Protein AF-A0A2U1UCY1-F1 (afdb_monomer)

Radius of gyration: 18.97 Å; Cα contacts (8 Å, |Δi|>4): 29; chains: 1; bounding box: 38×37×45 Å

Secondary structure (DSSP, 8-state):
--SHHHHHHHHHHHHTTSEEEETTTEEEEPP--HHHHHHHHHHHHHHHHHHHHHHHTT--HHHHHHHHHHHHHHHHHHHHT---

Nearest PDB structures (foldseek):
  7u5q-assembly2_B  TM=7.023E-01  e=1.690E-02  Brucella melitensis ATCC 23457
  4p9f-assembly1_B  TM=8.896E-01  e=8.854E-02  Escherichia coli UMEA 3718-1
  3bwg-assembly2_C-2  TM=7.914E-01  e=3.771E-01  Bacillus subtilis subsp. subtilis str. 168
  3tqn-assembly2_B  TM=4.731E-01  e=3.202E+00  Coxiella burnetii
  2rp4-assembly1_A  TM=3.619E-01  e=2.603E+00  Drosophila melanogaster

Organism: NCBI:txid2173106

Sequence (84 aa):
MSHMPVRAALQRLESEGLISVLPNKGARVVDVNETFVADLMDIRMMVESYLARRAAQRITDTVLAELVELQSAHETAVGSGDFQ

pLDDT: mean 91.27, std 9.67, range [45.84, 98.44]

Mean predicted aligned error: 6.32 Å

InterPro domains:
  IPR000524 Transcription regulator HTH, GntR [PF00392] (2-29)
  IPR008920 Transcription regulator FadR/GntR, C-terminal [G3DSA:1.20.120.530] (34-84)
  IPR008920 Transcription regulator FadR/GntR, C-terminal [SSF48008] (37-83)
  IPR011711 GntR, C-terminal [PF07729] (39-83)
  IPR036388 Winged helix-like DNA-binding domain superfamily [G3DSA:1.10.10.10] (1-30)
  IPR036390 Winged helix DNA-binding domain superfamily [SSF46785] (2-52)

Foldseek 3Di:
DDPVVVVVVQVVCVVVVQWDQDVVPGIGGDDDDPVNVVVVVVVCCVPVVVVVVVCVVVPDPVNVVVVVVVVVVVVVCVVVVNPD

Structure (mmCIF, N/CA/C/O backbone):
data_AF-A0A2U1UCY1-F1
#
_entry.id   AF-A0A2U1UCY1-F1
#
loop_
_atom_site.group_PDB
_atom_site.id
_atom_site.type_symbol
_atom_site.label_atom_id
_atom_site.label_alt_id
_atom_site.label_comp_id
_atom_site.label_asym_id
_atom_site.label_entity_id
_atom_site.label_seq_id
_atom_site.pdbx_PDB_ins_code
_atom_site.Cartn_x
_atom_site.Cartn_y
_atom_site.Cartn_z
_atom_site.occupancy
_atom_site.B_iso_or_equiv
_atom_site.auth_seq_id
_atom_site.auth_comp_id
_atom_site.auth_asym_id
_atom_site.auth_atom_id
_atom_site.pdbx_PDB_model_num
ATOM 1 N N . MET A 1 1 ? 22.392 -27.086 -7.237 1.00 45.84 1 MET A N 1
ATOM 2 C CA . MET A 1 1 ? 21.091 -26.503 -6.845 1.00 45.84 1 MET A CA 1
ATOM 3 C C . MET A 1 1 ? 20.390 -26.057 -8.111 1.00 45.84 1 MET A C 1
ATOM 5 O O . MET A 1 1 ? 21.020 -25.429 -8.948 1.00 45.84 1 MET A O 1
ATOM 9 N N . SER A 1 2 ? 19.158 -26.514 -8.308 1.00 57.34 2 SER A N 1
ATOM 10 C CA . SER A 1 2 ? 18.407 -26.370 -9.560 1.00 57.34 2 SER A CA 1
ATOM 11 C C . SER A 1 2 ? 18.182 -24.894 -9.921 1.00 57.34 2 SER A C 1
ATOM 13 O O . SER A 1 2 ? 17.882 -24.106 -9.035 1.00 57.34 2 SER A O 1
ATOM 15 N N . HIS A 1 3 ? 18.304 -24.529 -11.205 1.00 60.97 3 HIS A N 1
ATOM 16 C CA . HIS A 1 3 ? 17.964 -23.202 -11.755 1.00 60.97 3 HIS A CA 1
ATOM 17 C C . HIS A 1 3 ? 16.441 -22.968 -11.881 1.00 60.97 3 HIS A C 1
ATOM 19 O O . HIS A 1 3 ? 16.001 -21.861 -12.191 1.00 60.97 3 HIS A O 1
ATOM 25 N N . MET A 1 4 ? 15.621 -23.998 -11.632 1.00 74.56 4 MET A N 1
ATOM 26 C CA . MET A 1 4 ? 14.158 -23.927 -11.723 1.00 74.56 4 MET A CA 1
ATOM 27 C C . MET A 1 4 ? 13.463 -22.933 -10.772 1.00 74.56 4 MET A C 1
ATOM 29 O O . MET A 1 4 ? 12.553 -22.259 -11.249 1.00 74.56 4 MET A O 1
ATOM 33 N N . PRO A 1 5 ? 13.829 -22.782 -9.480 1.00 84.19 5 PRO A N 1
ATOM 34 C CA . PRO A 1 5 ? 13.104 -21.891 -8.576 1.00 84.19 5 PRO A CA 1
ATOM 35 C C . PRO A 1 5 ? 13.281 -20.420 -8.963 1.00 84.19 5 PRO A C 1
ATOM 37 O O . PRO A 1 5 ? 12.314 -19.668 -8.962 1.00 84.19 5 PRO A O 1
ATOM 40 N N . VAL A 1 6 ? 14.486 -20.025 -9.389 1.00 87.81 6 VAL A N 1
ATOM 41 C CA . VAL A 1 6 ? 14.747 -18.663 -9.880 1.00 87.81 6 VAL A CA 1
ATOM 42 C C . VAL A 1 6 ? 13.969 -18.402 -11.167 1.00 87.81 6 VAL A C 1
ATOM 44 O O . VAL A 1 6 ? 13.347 -17.355 -11.312 1.00 87.81 6 VAL A O 1
ATOM 47 N N . ARG A 1 7 ? 13.938 -19.370 -12.091 1.00 85.69 7 ARG A N 1
ATOM 48 C CA . ARG A 1 7 ? 13.181 -19.239 -13.341 1.00 85.69 7 ARG A CA 1
ATOM 49 C C . ARG A 1 7 ? 11.678 -19.095 -13.099 1.00 85.69 7 ARG A C 1
ATOM 51 O O . ARG A 1 7 ? 11.057 -18.247 -13.728 1.00 85.69 7 ARG A O 1
ATOM 58 N N . ALA A 1 8 ? 11.116 -19.883 -12.183 1.00 88.69 8 ALA A N 1
ATOM 59 C CA . ALA A 1 8 ? 9.707 -19.7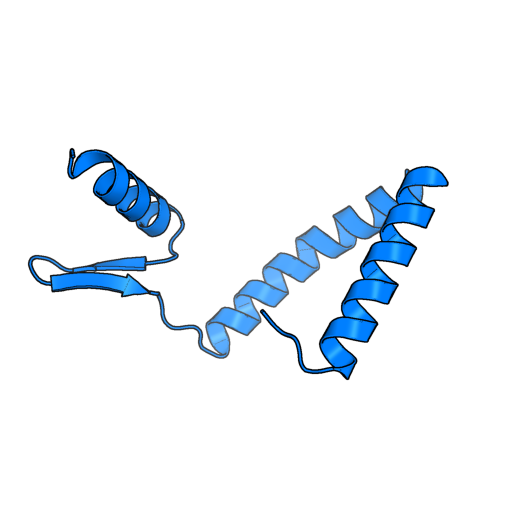97 -11.810 1.00 88.69 8 ALA A CA 1
ATOM 60 C C . ALA A 1 8 ? 9.369 -18.451 -11.145 1.00 88.69 8 ALA A C 1
ATOM 62 O O . ALA A 1 8 ? 8.341 -17.856 -11.457 1.00 88.69 8 ALA A O 1
ATOM 63 N N . ALA A 1 9 ? 10.254 -17.936 -10.283 1.00 91.31 9 ALA A N 1
ATOM 64 C CA . ALA A 1 9 ? 10.094 -16.611 -9.689 1.00 91.31 9 ALA A CA 1
ATOM 65 C C . ALA A 1 9 ? 10.109 -15.503 -10.755 1.00 91.31 9 ALA A C 1
ATOM 67 O O . ALA A 1 9 ? 9.233 -14.646 -10.750 1.00 91.31 9 ALA A O 1
ATOM 68 N N . LEU A 1 10 ? 11.041 -15.556 -11.714 1.00 90.94 10 LEU A N 1
ATOM 69 C CA . LEU A 1 10 ? 11.094 -14.593 -12.819 1.00 90.94 10 LEU A CA 1
ATOM 70 C C . LEU A 1 10 ? 9.848 -14.671 -13.712 1.00 90.94 10 LEU A C 1
ATOM 72 O O . LEU A 1 10 ? 9.276 -13.643 -14.043 1.00 90.94 10 LEU A O 1
ATOM 76 N N . GLN A 1 11 ? 9.370 -15.870 -14.047 1.00 90.25 11 GLN A N 1
ATOM 77 C CA . GLN A 1 11 ? 8.128 -16.026 -14.815 1.00 90.25 11 GLN A CA 1
ATOM 78 C C . GLN A 1 11 ? 6.915 -15.447 -14.081 1.00 90.25 11 GLN A C 1
ATOM 80 O O . GLN A 1 11 ? 6.059 -14.822 -14.702 1.00 90.25 11 GLN A O 1
ATOM 85 N N . ARG A 1 12 ? 6.849 -15.619 -12.756 1.00 92.94 12 ARG A N 1
ATOM 86 C CA . ARG A 1 12 ? 5.791 -15.024 -11.939 1.00 92.94 12 ARG A CA 1
ATOM 87 C C . ARG A 1 12 ? 5.871 -13.497 -11.944 1.00 92.94 12 ARG A C 1
ATOM 89 O O . ARG A 1 12 ? 4.869 -12.853 -12.230 1.00 92.94 12 ARG A O 1
ATOM 96 N N . LEU A 1 13 ? 7.054 -12.932 -11.706 1.00 93.75 13 LEU A N 1
ATOM 97 C CA . LEU A 1 13 ? 7.267 -11.481 -11.741 1.00 93.75 13 LEU A CA 1
ATOM 98 C C . LEU A 1 13 ? 6.947 -10.886 -13.123 1.00 93.75 13 LEU A C 1
ATOM 100 O O . LEU A 1 13 ? 6.390 -9.797 -13.204 1.00 93.75 13 LEU A O 1
ATOM 104 N N . GLU A 1 14 ? 7.261 -11.599 -14.207 1.00 92.62 14 GLU A N 1
ATOM 105 C CA . GLU A 1 14 ? 6.891 -11.197 -15.569 1.00 92.62 14 GLU A CA 1
ATOM 106 C C . GLU A 1 14 ? 5.369 -11.228 -15.767 1.00 92.62 14 GLU A C 1
ATOM 108 O O . GLU A 1 14 ? 4.802 -10.275 -16.295 1.00 92.62 14 GLU A O 1
ATOM 113 N N . SER A 1 15 ? 4.685 -12.273 -15.284 1.00 93.62 15 SER A N 1
ATOM 114 C CA . SER A 1 15 ? 3.219 -12.369 -15.360 1.00 93.62 15 SER A CA 1
ATOM 115 C C . SER A 1 15 ? 2.486 -11.314 -14.524 1.00 93.62 15 SER A C 1
ATOM 117 O O . SER A 1 15 ? 1.375 -10.923 -14.867 1.00 93.62 15 SER A O 1
ATOM 119 N N . GLU A 1 16 ? 3.119 -10.838 -13.448 1.00 92.50 16 GLU A N 1
ATOM 120 C CA . GLU A 1 16 ? 2.636 -9.739 -12.606 1.00 92.50 16 GLU A CA 1
ATOM 121 C C . GLU A 1 16 ? 3.001 -8.357 -13.194 1.00 92.50 16 GLU A C 1
ATOM 123 O O . GLU A 1 16 ? 2.617 -7.332 -12.637 1.00 92.50 16 GLU A O 1
ATOM 128 N N . GLY A 1 17 ? 3.726 -8.308 -14.321 1.00 89.62 17 GLY A N 1
ATOM 129 C CA . GLY A 1 17 ? 4.134 -7.065 -14.982 1.00 89.62 17 GLY A CA 1
ATOM 130 C C . GLY A 1 17 ? 5.248 -6.303 -14.258 1.00 89.62 17 GLY A C 1
ATOM 131 O O . GLY A 1 17 ? 5.470 -5.132 -14.543 1.00 89.62 17 GLY A O 1
ATOM 132 N N . LEU A 1 18 ? 5.953 -6.947 -13.323 1.00 91.69 18 LEU A N 1
ATOM 133 C CA . LEU A 1 18 ? 7.005 -6.332 -12.503 1.00 91.69 18 LEU A CA 1
ATOM 134 C C . LEU A 1 18 ? 8.370 -6.328 -13.205 1.00 91.69 18 LEU A C 1
ATOM 136 O O . LEU A 1 18 ? 9.244 -5.515 -12.894 1.00 91.69 18 LEU A O 1
ATOM 140 N N . ILE A 1 19 ? 8.564 -7.236 -14.161 1.00 93.94 19 ILE A N 1
ATOM 141 C CA . ILE A 1 19 ? 9.765 -7.313 -14.992 1.00 93.94 19 ILE A CA 1
ATOM 142 C C . ILE A 1 19 ? 9.402 -7.586 -16.456 1.00 93.94 19 ILE A C 1
ATOM 144 O O . ILE A 1 19 ? 8.328 -8.090 -16.763 1.00 93.94 19 ILE A O 1
ATOM 148 N N . SER A 1 20 ? 10.346 -7.321 -17.352 1.00 91.12 20 SER A N 1
ATOM 149 C CA . SER A 1 20 ? 10.333 -7.754 -18.749 1.00 91.12 20 SER A CA 1
ATOM 150 C C . SER A 1 20 ? 11.478 -8.737 -18.992 1.00 91.12 20 SER A C 1
ATOM 152 O O . SER A 1 20 ? 12.625 -8.454 -18.626 1.00 91.12 20 SER A O 1
ATOM 154 N N . VAL A 1 21 ? 11.198 -9.900 -19.590 1.00 86.88 21 VAL A N 1
ATOM 155 C CA . VAL A 1 21 ? 12.244 -10.853 -19.983 1.00 86.88 21 VAL A CA 1
ATOM 156 C C . VAL A 1 21 ? 12.657 -10.584 -21.427 1.00 86.88 21 VAL A C 1
ATOM 158 O O . VAL A 1 21 ? 11.870 -10.672 -22.365 1.00 86.88 21 VAL A O 1
ATOM 161 N N . LEU A 1 22 ? 13.930 -10.250 -21.618 1.00 83.25 22 LEU A N 1
ATOM 162 C CA . LEU A 1 22 ? 14.510 -9.949 -22.919 1.00 83.25 22 LEU A CA 1
ATOM 163 C C . LEU A 1 22 ? 15.225 -11.195 -23.472 1.00 83.25 22 LEU A C 1
ATOM 165 O O . LEU A 1 22 ? 16.072 -11.773 -22.775 1.00 83.25 22 LEU A O 1
ATOM 169 N N . PRO A 1 23 ? 14.969 -11.597 -24.734 1.00 81.50 23 PRO A N 1
ATOM 170 C CA . PRO A 1 23 ? 15.655 -12.730 -25.348 1.00 81.50 23 PRO A CA 1
ATOM 171 C C . PRO A 1 23 ? 17.180 -12.590 -25.246 1.00 81.50 23 PRO A C 1
ATOM 173 O O . PRO A 1 23 ? 17.747 -11.577 -25.654 1.00 81.50 23 PRO A O 1
ATOM 176 N N . ASN A 1 24 ? 17.844 -13.607 -24.687 1.00 81.12 24 ASN A N 1
ATOM 177 C CA . ASN A 1 24 ? 19.300 -13.674 -24.477 1.00 81.12 24 ASN A CA 1
ATOM 178 C C . ASN A 1 24 ? 19.911 -12.561 -23.599 1.00 81.12 24 ASN A C 1
ATOM 180 O O . ASN A 1 24 ? 21.133 -12.444 -23.540 1.00 81.12 24 ASN A O 1
ATOM 184 N N . LYS A 1 25 ? 19.093 -11.748 -22.917 1.00 77.25 25 LYS A N 1
ATOM 185 C CA . LYS A 1 25 ? 19.551 -10.614 -22.091 1.00 77.25 25 LYS A CA 1
ATOM 186 C C . LYS A 1 25 ? 19.076 -10.666 -20.634 1.00 77.25 25 LYS A C 1
ATOM 188 O O . LYS A 1 25 ? 19.451 -9.803 -19.850 1.00 77.25 25 LYS A O 1
ATOM 193 N N . GLY A 1 26 ? 18.304 -11.686 -20.256 1.00 84.75 26 GLY A N 1
ATOM 194 C CA . GLY A 1 26 ? 17.814 -11.857 -18.886 1.00 84.75 26 GLY A CA 1
ATOM 195 C C . GLY A 1 26 ? 16.543 -11.051 -18.614 1.00 84.75 26 GLY A C 1
ATOM 196 O O . GLY A 1 26 ? 15.734 -10.859 -19.516 1.00 84.75 26 GLY A O 1
ATOM 197 N N . ALA A 1 27 ? 16.352 -10.612 -17.371 1.00 91.00 27 ALA A N 1
ATOM 198 C CA . ALA A 1 27 ? 15.169 -9.881 -16.915 1.00 91.00 27 ALA A CA 1
ATOM 199 C C . ALA A 1 27 ? 15.513 -8.437 -16.522 1.00 91.00 27 ALA A C 1
ATOM 201 O O . ALA A 1 27 ? 16.574 -8.194 -15.948 1.00 91.00 27 ALA A O 1
ATOM 202 N N . ARG A 1 28 ? 14.602 -7.495 -16.782 1.00 92.00 28 ARG A N 1
ATOM 203 C CA . ARG A 1 28 ? 14.714 -6.084 -16.379 1.00 92.00 28 ARG A CA 1
ATOM 204 C C . ARG A 1 28 ? 13.463 -5.649 -15.620 1.00 92.00 28 ARG A C 1
ATOM 206 O O . ARG A 1 28 ? 12.365 -5.906 -16.098 1.00 92.00 28 ARG A O 1
ATOM 213 N N . VAL A 1 29 ? 13.627 -4.968 -14.486 1.00 93.06 29 VAL A N 1
ATOM 214 C CA . VAL A 1 29 ? 12.517 -4.334 -13.748 1.00 93.06 29 VAL A CA 1
ATOM 215 C C . VAL A 1 29 ? 11.853 -3.272 -14.620 1.00 93.06 29 VAL A C 1
ATOM 217 O O . VAL A 1 29 ? 12.541 -2.570 -15.364 1.00 93.06 29 VAL A O 1
ATOM 220 N N . VAL A 1 30 ? 10.525 -3.196 -14.572 1.00 90.88 30 VAL A N 1
ATOM 221 C CA . VAL A 1 30 ? 9.780 -2.167 -15.308 1.00 90.88 30 VAL A CA 1
ATOM 222 C C . VAL A 1 30 ? 10.113 -0.767 -14.791 1.00 90.88 30 VAL A C 1
ATOM 224 O O . VAL A 1 30 ? 10.356 -0.569 -13.602 1.00 90.88 30 VAL A O 1
ATOM 227 N N . ASP A 1 31 ? 10.150 0.208 -15.698 1.00 89.81 31 ASP A N 1
ATOM 228 C CA . ASP A 1 31 ? 10.433 1.595 -15.338 1.00 89.81 31 ASP A CA 1
ATOM 229 C C . ASP A 1 31 ? 9.208 2.217 -14.642 1.00 89.81 31 ASP A C 1
ATOM 231 O O . ASP A 1 31 ? 8.096 2.175 -15.168 1.00 89.81 31 ASP A O 1
ATOM 235 N N . VAL A 1 32 ? 9.418 2.822 -13.470 1.00 90.75 32 VAL A N 1
ATOM 236 C CA . VAL A 1 32 ? 8.390 3.578 -12.737 1.00 90.75 32 VAL A CA 1
ATOM 237 C C . VAL A 1 32 ? 8.496 5.042 -13.153 1.00 90.75 32 VAL A C 1
ATOM 239 O O . VAL A 1 32 ? 9.450 5.727 -12.788 1.00 90.75 32 VAL A O 1
ATOM 242 N N . ASN A 1 33 ? 7.533 5.514 -13.944 1.00 93.19 33 ASN A N 1
ATOM 243 C CA . ASN A 1 33 ? 7.451 6.904 -14.394 1.00 93.19 33 ASN A CA 1
ATOM 244 C C . ASN A 1 33 ? 6.203 7.607 -13.832 1.00 93.19 33 ASN A C 1
ATOM 246 O O . ASN A 1 33 ? 5.352 6.977 -13.207 1.00 93.19 33 ASN A O 1
ATOM 250 N N . GLU A 1 34 ? 6.096 8.918 -14.048 1.00 96.06 34 GLU A N 1
ATOM 251 C CA . GLU A 1 34 ? 4.988 9.729 -13.523 1.00 96.06 34 GLU A CA 1
ATOM 252 C C . GLU A 1 34 ? 3.615 9.228 -13.988 1.00 96.06 34 GLU A C 1
ATOM 254 O O . GLU A 1 34 ? 2.697 9.138 -13.177 1.00 96.06 34 GLU A O 1
ATOM 259 N N . THR A 1 35 ? 3.483 8.842 -15.261 1.00 94.69 35 THR A N 1
ATOM 260 C CA . THR A 1 35 ? 2.239 8.280 -15.808 1.00 94.69 35 THR A CA 1
ATOM 261 C C . THR A 1 35 ? 1.863 6.978 -15.110 1.00 94.69 35 THR A C 1
ATOM 263 O O . THR A 1 35 ? 0.733 6.829 -14.668 1.00 94.69 35 THR A O 1
ATOM 266 N N . PHE A 1 36 ? 2.821 6.068 -14.927 1.00 91.62 36 PHE A N 1
ATOM 267 C CA . PHE A 1 36 ? 2.605 4.812 -14.214 1.00 91.62 36 PHE A CA 1
ATOM 268 C C . PHE A 1 36 ? 2.145 5.052 -12.772 1.00 91.62 36 PHE A C 1
ATOM 270 O O . PHE A 1 36 ? 1.222 4.392 -12.299 1.00 91.62 36 PHE A O 1
ATOM 277 N N . VAL A 1 37 ? 2.770 6.002 -12.069 1.00 95.25 37 VAL A N 1
ATOM 278 C CA . VAL A 1 37 ? 2.370 6.353 -10.701 1.00 95.25 37 VAL A CA 1
ATOM 279 C C . VAL A 1 37 ? 0.959 6.940 -10.686 1.00 95.25 37 VAL A C 1
ATOM 281 O O . VAL A 1 37 ? 0.170 6.554 -9.829 1.00 95.25 37 VAL A O 1
ATOM 284 N N . ALA A 1 38 ? 0.621 7.826 -11.625 1.00 96.50 38 ALA A N 1
ATOM 285 C CA . ALA A 1 38 ? -0.715 8.409 -11.727 1.00 96.50 38 ALA A CA 1
ATOM 286 C C . ALA A 1 38 ? -1.789 7.337 -11.977 1.00 96.50 38 ALA A C 1
ATOM 288 O O . ALA A 1 38 ? -2.734 7.233 -11.196 1.00 96.50 38 ALA A O 1
ATOM 289 N N . ASP A 1 39 ? -1.588 6.477 -12.978 1.00 94.06 39 ASP A N 1
ATOM 290 C CA . ASP A 1 39 ? -2.510 5.386 -13.312 1.00 94.06 39 ASP A CA 1
ATOM 291 C C . ASP A 1 39 ? -2.695 4.423 -12.126 1.00 94.06 39 ASP A C 1
ATOM 293 O O . ASP A 1 39 ? -3.808 3.988 -11.810 1.00 94.06 39 ASP A O 1
ATOM 297 N N . LEU A 1 40 ? -1.602 4.107 -11.421 1.00 94.00 40 LEU A N 1
ATOM 298 C CA . LEU A 1 40 ? -1.647 3.274 -10.224 1.00 94.00 40 LEU A CA 1
ATOM 299 C C . LEU A 1 40 ? -2.451 3.944 -9.105 1.00 94.00 40 LEU A C 1
ATOM 301 O O . LEU A 1 40 ? -3.255 3.277 -8.452 1.00 94.00 40 LEU A O 1
ATOM 305 N N . MET A 1 41 ? -2.252 5.242 -8.870 1.00 96.62 41 MET A N 1
ATOM 306 C CA . MET A 1 41 ? -2.993 5.980 -7.847 1.00 96.62 41 MET A CA 1
ATOM 307 C C . MET A 1 41 ? -4.486 6.051 -8.168 1.00 96.62 41 MET A C 1
ATOM 309 O O . MET A 1 41 ? -5.291 5.878 -7.254 1.00 96.62 41 MET A O 1
ATOM 313 N N . ASP A 1 42 ? -4.872 6.208 -9.435 1.00 96.56 42 ASP A N 1
ATOM 314 C CA . ASP A 1 42 ? -6.278 6.194 -9.851 1.00 96.56 42 ASP A CA 1
ATOM 315 C C . ASP A 1 42 ? -6.957 4.863 -9.501 1.00 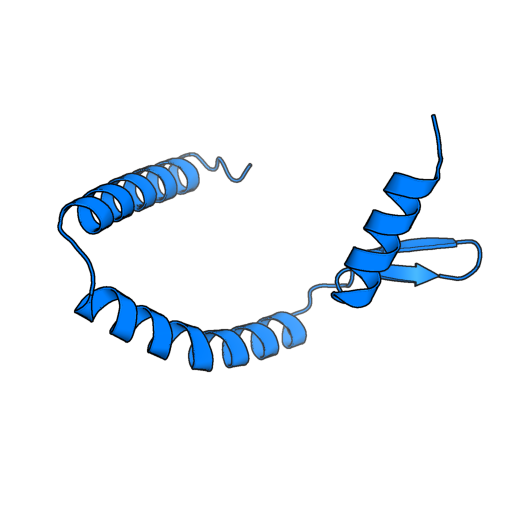96.56 42 ASP A C 1
ATOM 317 O O . ASP A 1 42 ? -8.015 4.837 -8.859 1.00 96.56 42 ASP A O 1
ATOM 321 N N . ILE A 1 43 ? -6.308 3.741 -9.827 1.00 95.81 43 ILE A N 1
ATOM 322 C CA . ILE A 1 43 ? -6.810 2.404 -9.480 1.00 95.81 43 ILE A CA 1
ATOM 323 C C . ILE A 1 43 ? -6.885 2.231 -7.957 1.00 95.81 43 ILE A C 1
ATOM 325 O O . ILE A 1 43 ? -7.900 1.759 -7.429 1.00 95.81 43 ILE A O 1
ATOM 329 N N . ARG A 1 44 ? -5.832 2.629 -7.229 1.00 96.69 44 ARG A N 1
ATOM 330 C CA . ARG A 1 44 ? -5.784 2.523 -5.764 1.00 96.69 44 ARG A CA 1
ATOM 331 C C . ARG A 1 44 ? -6.888 3.341 -5.110 1.00 96.69 44 ARG A C 1
ATOM 333 O O . ARG A 1 44 ? -7.598 2.804 -4.268 1.00 96.69 44 ARG A O 1
ATOM 340 N N . MET A 1 45 ? -7.108 4.587 -5.523 1.00 96.38 45 MET A N 1
ATOM 341 C CA . MET A 1 45 ? -8.163 5.437 -4.964 1.00 96.38 45 MET A CA 1
ATOM 342 C C . MET A 1 45 ? -9.552 4.806 -5.113 1.00 96.38 45 MET A C 1
ATOM 344 O O . MET A 1 45 ? -10.347 4.857 -4.167 1.00 96.38 45 MET A O 1
ATOM 348 N N . MET A 1 46 ? -9.839 4.166 -6.252 1.00 95.25 46 MET A N 1
ATOM 349 C CA . MET A 1 46 ? -11.122 3.494 -6.484 1.00 95.25 46 MET A CA 1
ATOM 350 C C . MET A 1 46 ? -11.349 2.308 -5.537 1.00 95.25 46 MET A C 1
ATOM 352 O O . MET A 1 46 ? -12.459 2.115 -5.034 1.00 95.25 46 MET A O 1
ATOM 356 N N . VAL A 1 47 ? -10.309 1.510 -5.286 1.00 97.25 47 VAL A N 1
ATOM 357 C CA . VAL A 1 47 ? -10.414 0.273 -4.500 1.00 97.25 47 VAL A CA 1
ATOM 358 C C . VAL A 1 47 ? -10.227 0.536 -3.005 1.00 97.25 47 VAL A C 1
ATOM 360 O O . VAL A 1 47 ? -11.051 0.124 -2.185 1.00 97.25 47 VAL A O 1
ATOM 363 N N . GLU A 1 48 ? -9.171 1.249 -2.631 1.00 97.44 48 GLU A N 1
ATOM 364 C CA . GLU A 1 48 ? -8.766 1.446 -1.240 1.00 97.44 48 GLU A CA 1
ATOM 365 C C . GLU A 1 48 ? -9.774 2.279 -0.462 1.00 97.44 48 GLU A C 1
ATOM 367 O O . GLU A 1 48 ? -10.096 1.916 0.664 1.00 97.44 48 GLU A O 1
ATOM 372 N N . SER A 1 49 ? -10.375 3.312 -1.058 1.00 95.12 49 SER A N 1
ATOM 373 C CA . SER A 1 49 ? -11.408 4.112 -0.381 1.00 95.12 49 SER A CA 1
ATOM 374 C C . SER A 1 49 ? -12.608 3.259 0.048 1.00 95.12 49 SER A C 1
ATOM 376 O O . SER A 1 49 ? -13.149 3.404 1.150 1.00 95.12 49 SER A O 1
ATOM 378 N N . TYR A 1 50 ? -13.026 2.329 -0.817 1.00 96.50 50 TYR A N 1
ATOM 379 C CA . TYR A 1 50 ? -14.107 1.395 -0.518 1.00 96.50 50 TYR A CA 1
ATOM 380 C C . TYR A 1 50 ? -13.711 0.414 0.590 1.00 96.50 50 TYR A C 1
ATOM 382 O O . TYR A 1 50 ? -14.488 0.200 1.530 1.00 96.50 50 TYR A O 1
ATOM 390 N N . LEU A 1 51 ? -12.512 -0.167 0.489 1.00 97.38 51 LEU A N 1
ATOM 391 C CA . LEU A 1 51 ? -11.998 -1.127 1.464 1.00 97.38 51 LEU A CA 1
ATOM 392 C C . LEU A 1 51 ? -11.774 -0.481 2.833 1.00 97.38 51 LEU A C 1
ATOM 394 O O . LEU A 1 51 ? -12.224 -1.040 3.830 1.00 97.38 51 LEU A O 1
ATOM 398 N N . ALA A 1 52 ? -11.181 0.711 2.885 1.00 96.25 52 ALA A N 1
ATOM 399 C CA . ALA A 1 52 ? -10.920 1.464 4.107 1.00 96.25 52 ALA A CA 1
ATOM 400 C C . ALA A 1 52 ? -12.219 1.766 4.862 1.00 96.25 52 ALA A C 1
ATOM 402 O O . ALA A 1 52 ? -12.342 1.436 6.042 1.00 96.25 52 ALA A O 1
ATOM 403 N N . ARG A 1 53 ? -13.248 2.280 4.171 1.00 97.19 53 ARG A N 1
ATOM 404 C CA . ARG A 1 53 ? -14.575 2.497 4.775 1.00 97.19 53 ARG A CA 1
ATOM 405 C C . ARG A 1 53 ? -15.152 1.205 5.349 1.00 97.19 53 ARG A C 1
ATOM 407 O O . ARG A 1 53 ? -15.714 1.190 6.442 1.00 97.19 53 ARG A O 1
ATOM 414 N N . ARG A 1 54 ? -15.036 0.107 4.603 1.00 97.69 54 ARG A N 1
ATOM 415 C CA . ARG A 1 54 ? -15.548 -1.200 5.022 1.00 97.69 54 ARG A CA 1
ATOM 416 C C . ARG A 1 54 ? -14.785 -1.814 6.191 1.00 97.69 54 ARG A C 1
ATOM 418 O O . ARG A 1 54 ? -15.412 -2.536 6.970 1.00 97.69 54 ARG A O 1
ATOM 425 N N . ALA A 1 55 ? -13.478 -1.582 6.259 1.00 96.94 55 ALA A N 1
ATOM 426 C CA . ALA A 1 55 ? -12.614 -2.004 7.348 1.00 96.94 55 ALA A CA 1
ATOM 427 C C . ALA A 1 55 ? -12.955 -1.217 8.614 1.00 96.94 55 ALA A C 1
ATOM 429 O O . ALA A 1 55 ? -13.240 -1.832 9.633 1.00 96.94 55 ALA A O 1
ATOM 430 N N . ALA A 1 56 ? -13.081 0.110 8.519 1.00 96.88 56 ALA A N 1
ATOM 431 C CA . ALA A 1 56 ? -13.473 0.968 9.638 1.00 96.88 56 ALA A CA 1
ATOM 432 C C . ALA A 1 56 ? -14.821 0.562 10.263 1.00 96.88 56 ALA A C 1
ATOM 434 O O . ALA A 1 56 ? -14.974 0.576 11.476 1.00 96.88 56 ALA A O 1
ATOM 435 N N . GLN A 1 57 ? -15.793 0.126 9.455 1.00 97.88 57 GLN A N 1
ATOM 436 C CA . GLN A 1 57 ? -17.090 -0.365 9.950 1.00 97.88 57 GLN A CA 1
ATOM 437 C C . GLN A 1 57 ? -17.028 -1.714 10.687 1.00 97.88 57 GLN A C 1
ATOM 439 O O . GLN A 1 57 ? -17.994 -2.084 11.348 1.00 97.88 57 GLN A O 1
ATOM 444 N N . ARG A 1 58 ? -15.958 -2.493 10.501 1.00 97.69 58 ARG A N 1
ATOM 445 C CA . ARG A 1 58 ? -15.807 -3.861 11.032 1.00 97.69 58 ARG A CA 1
ATOM 446 C C . ARG A 1 58 ? -14.648 -3.998 12.009 1.00 97.69 58 ARG A C 1
ATOM 448 O O . ARG A 1 58 ? -14.403 -5.102 12.487 1.00 97.69 58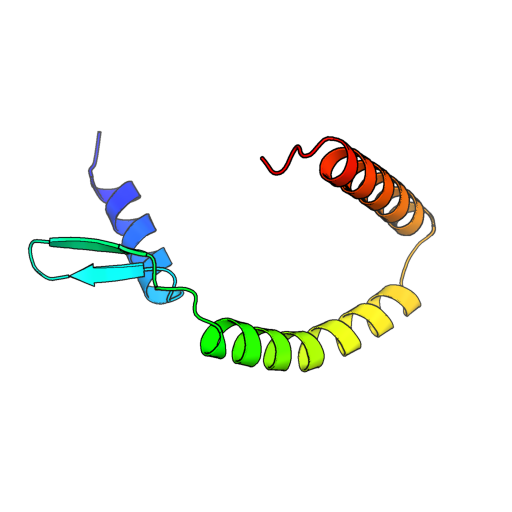 ARG A O 1
ATOM 455 N N . ILE A 1 59 ? -13.907 -2.920 12.236 1.00 98.19 59 ILE A N 1
ATOM 456 C CA . ILE A 1 59 ? -12.699 -2.960 13.040 1.00 98.19 59 ILE A CA 1
ATOM 457 C C . ILE A 1 59 ? -13.058 -3.319 14.481 1.00 98.19 59 ILE A C 1
ATOM 459 O O . ILE A 1 59 ? -14.065 -2.872 15.025 1.00 98.19 59 ILE A O 1
ATOM 463 N N . THR A 1 60 ? -12.235 -4.168 15.075 1.00 98.44 60 THR A N 1
ATOM 464 C CA . THR A 1 60 ? -12.306 -4.524 16.493 1.00 98.44 60 THR A CA 1
ATOM 465 C C . THR A 1 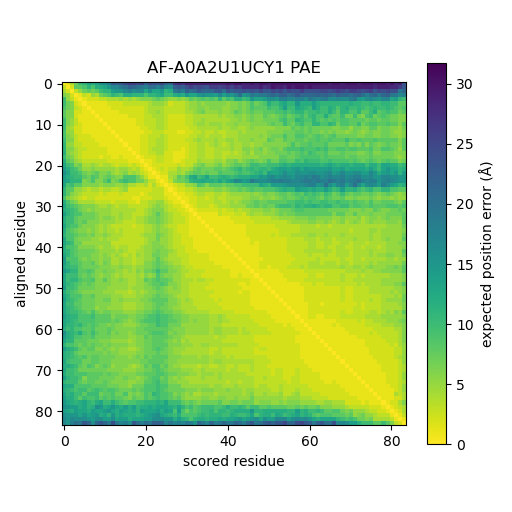60 ? -11.262 -3.726 17.261 1.00 98.44 60 THR A C 1
ATOM 467 O O . THR A 1 60 ? -10.228 -3.399 16.678 1.00 98.44 60 THR A O 1
ATOM 470 N N . ASP A 1 61 ? -11.442 -3.545 18.566 1.00 98.19 61 ASP A N 1
ATOM 471 C CA . ASP A 1 61 ? -10.472 -2.843 19.418 1.00 98.19 61 ASP A CA 1
ATOM 472 C C . ASP A 1 61 ? -9.054 -3.431 19.330 1.00 98.19 61 ASP A C 1
ATOM 474 O O . ASP A 1 61 ? -8.081 -2.685 19.293 1.00 98.19 61 ASP A O 1
ATOM 478 N N . THR A 1 62 ? -8.925 -4.759 19.212 1.00 98.25 62 THR A N 1
ATOM 479 C CA . THR A 1 62 ? -7.627 -5.433 19.038 1.00 98.25 62 THR A CA 1
ATOM 480 C C . THR A 1 62 ? -6.926 -4.999 17.749 1.00 98.25 62 THR A C 1
ATOM 482 O O . THR A 1 62 ? -5.804 -4.512 17.793 1.00 98.25 62 THR A O 1
ATOM 485 N N . VAL A 1 63 ? -7.611 -5.106 16.607 1.00 97.81 63 VAL A N 1
AT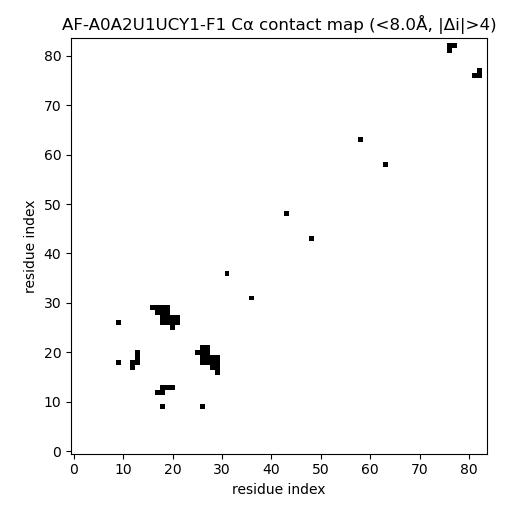OM 486 C CA . VAL A 1 63 ? -7.084 -4.665 15.303 1.00 97.81 63 VAL A CA 1
ATOM 487 C C . VAL A 1 63 ? -6.802 -3.160 15.282 1.00 97.81 63 VAL A C 1
ATOM 489 O O . VAL A 1 63 ? -5.838 -2.728 14.659 1.00 97.81 63 VAL A O 1
ATOM 492 N N . LEU A 1 64 ? -7.618 -2.345 15.959 1.00 98.06 64 LEU A N 1
ATOM 493 C CA . LEU A 1 64 ? -7.362 -0.909 16.070 1.00 98.06 64 LEU A CA 1
ATOM 494 C C . LEU A 1 64 ? -6.074 -0.629 16.852 1.00 98.06 64 LEU A C 1
ATOM 496 O O . LEU A 1 64 ? -5.277 0.194 16.412 1.00 98.06 64 LEU A O 1
ATOM 500 N N . ALA A 1 65 ? -5.850 -1.325 17.968 1.00 98.25 65 ALA A N 1
ATOM 501 C CA . ALA A 1 65 ? -4.612 -1.203 18.732 1.00 98.25 65 ALA A CA 1
ATOM 502 C C . ALA A 1 65 ? -3.391 -1.609 17.889 1.00 98.25 65 ALA A C 1
ATOM 504 O O . ALA A 1 65 ? -2.419 -0.864 17.829 1.00 98.25 65 ALA A O 1
ATOM 505 N N . GLU A 1 66 ? -3.467 -2.729 17.163 1.00 98.00 66 GLU A N 1
ATOM 506 C CA . GLU A 1 66 ? -2.402 -3.161 16.246 1.00 98.00 66 GLU A CA 1
ATOM 507 C C . GLU A 1 66 ? -2.116 -2.127 15.146 1.00 98.00 66 GLU A C 1
ATOM 509 O O . GLU A 1 66 ? -0.957 -1.861 14.830 1.00 98.00 66 GLU A O 1
ATOM 514 N N . LEU A 1 67 ? -3.160 -1.513 14.578 1.00 97.50 67 LEU A N 1
ATOM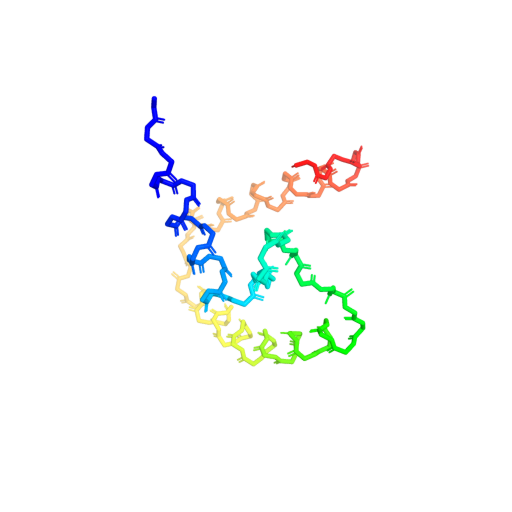 515 C CA . LEU A 1 67 ? -3.014 -0.481 13.552 1.00 97.50 67 LEU A CA 1
ATOM 516 C C . LEU A 1 67 ? -2.323 0.777 14.095 1.00 97.50 67 LEU A C 1
ATOM 518 O O . LEU A 1 67 ? -1.488 1.354 13.402 1.00 97.50 67 LEU A O 1
ATOM 522 N N . VAL A 1 68 ? -2.649 1.188 15.324 1.00 98.12 68 VAL A N 1
ATOM 523 C CA . VAL A 1 68 ? -2.008 2.332 15.995 1.00 98.12 68 VAL A CA 1
ATOM 524 C C . VAL A 1 68 ? -0.525 2.059 16.243 1.00 98.12 68 VAL A C 1
ATOM 526 O O . VAL A 1 68 ? 0.305 2.918 15.948 1.00 98.12 68 VAL A O 1
ATOM 529 N N . GLU A 1 69 ? -0.174 0.860 16.709 1.00 98.06 69 GLU A N 1
ATOM 530 C CA . GLU A 1 69 ? 1.228 0.465 16.899 1.00 98.06 69 GLU A CA 1
ATOM 531 C C . GLU A 1 69 ? 2.000 0.453 15.570 1.00 98.06 69 GLU A C 1
ATOM 533 O O . GLU A 1 69 ? 3.093 1.014 15.475 1.00 98.06 69 GLU A O 1
ATOM 538 N N . LEU A 1 70 ? 1.409 -0.111 14.510 1.00 97.06 70 LEU A N 1
ATOM 539 C CA . LEU A 1 70 ? 1.978 -0.090 13.158 1.00 97.06 70 LEU A CA 1
ATOM 540 C C . LEU A 1 70 ? 2.196 1.337 12.645 1.00 97.06 70 LEU A C 1
ATOM 542 O O . LEU A 1 70 ? 3.245 1.628 12.067 1.00 97.06 70 LEU A O 1
ATOM 546 N N . GLN A 1 71 ? 1.232 2.232 12.865 1.00 96.94 71 GLN A N 1
ATOM 547 C CA . GLN A 1 71 ? 1.357 3.631 12.469 1.00 96.94 71 GLN A CA 1
ATOM 548 C C . GLN A 1 71 ? 2.478 4.335 13.241 1.00 96.94 71 GLN A C 1
ATOM 550 O O . GLN A 1 71 ? 3.296 5.019 12.628 1.00 96.94 71 GLN A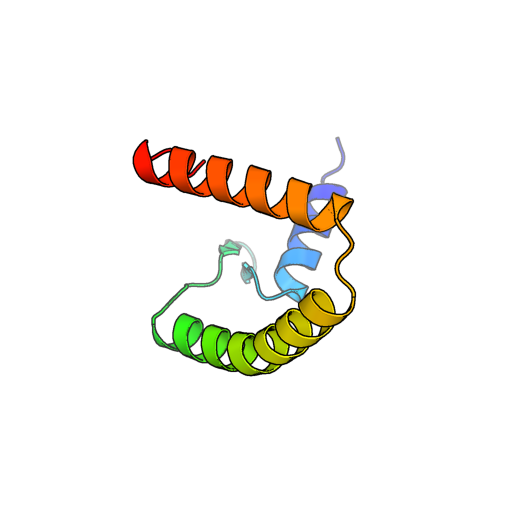 O 1
ATOM 555 N N . SER A 1 72 ? 2.573 4.123 14.556 1.00 97.19 72 SER A N 1
ATOM 556 C CA . SER A 1 72 ? 3.647 4.699 15.373 1.00 97.19 72 SER A CA 1
ATOM 557 C C . SER A 1 72 ? 5.030 4.206 14.930 1.00 97.19 72 SER A C 1
ATOM 559 O O . SER A 1 72 ? 5.986 4.986 14.874 1.00 97.19 72 SER A O 1
ATOM 561 N N . ALA A 1 73 ? 5.154 2.919 14.590 1.00 95.69 73 ALA A N 1
ATOM 562 C CA . ALA A 1 73 ? 6.392 2.358 14.055 1.00 95.69 73 ALA A CA 1
ATOM 563 C C . ALA A 1 73 ? 6.749 2.975 12.693 1.00 95.69 73 ALA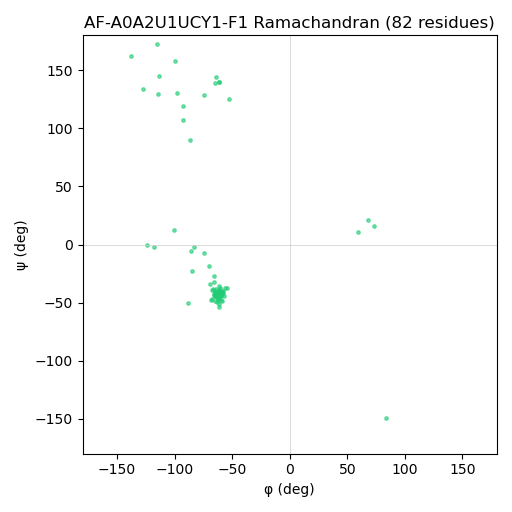 A C 1
ATOM 565 O O . ALA A 1 73 ? 7.903 3.339 12.467 1.00 95.69 73 ALA A O 1
ATOM 566 N N . HIS A 1 74 ? 5.757 3.155 11.815 1.00 94.31 74 HIS A N 1
ATOM 567 C CA . HIS A 1 74 ? 5.943 3.801 10.518 1.00 94.31 74 HIS A CA 1
ATOM 568 C C . HIS A 1 74 ? 6.410 5.257 10.656 1.00 94.31 74 HIS A C 1
ATOM 570 O O . HIS A 1 74 ? 7.389 5.646 10.025 1.00 94.31 74 HIS A O 1
ATOM 576 N N . GLU A 1 75 ? 5.765 6.053 11.512 1.00 95.56 75 GLU A N 1
ATOM 577 C CA . GLU A 1 75 ? 6.152 7.447 11.769 1.00 95.56 75 GLU A CA 1
ATOM 578 C C . GLU A 1 75 ? 7.577 7.548 12.331 1.00 95.56 75 GLU A C 1
ATOM 580 O O . GLU A 1 75 ? 8.348 8.418 11.920 1.00 95.56 75 GLU A O 1
ATOM 585 N N . THR A 1 76 ? 7.956 6.618 13.213 1.00 95.88 76 THR A N 1
ATOM 586 C CA . THR A 1 76 ? 9.318 6.538 13.758 1.00 95.88 76 THR A CA 1
ATOM 587 C C . THR A 1 76 ? 10.339 6.243 12.660 1.00 95.88 76 THR A C 1
ATOM 589 O O . THR A 1 76 ? 11.326 6.968 12.547 1.00 95.88 76 THR A O 1
ATOM 592 N N . ALA A 1 77 ? 10.086 5.228 11.828 1.00 94.62 77 ALA A N 1
ATOM 593 C CA . ALA A 1 77 ? 10.971 4.828 10.735 1.00 94.62 77 ALA A CA 1
ATOM 594 C C . ALA A 1 77 ? 11.146 5.952 9.697 1.00 94.62 77 ALA A C 1
ATOM 596 O O . ALA A 1 77 ? 12.265 6.278 9.297 1.00 94.62 77 ALA A O 1
ATOM 597 N N . VAL A 1 78 ? 10.051 6.633 9.337 1.00 94.50 78 VAL A N 1
ATOM 598 C CA . VAL A 1 78 ? 10.087 7.809 8.454 1.00 94.50 78 VAL A CA 1
ATOM 599 C C . VAL A 1 78 ? 10.898 8.945 9.084 1.00 94.50 78 VAL A C 1
ATOM 601 O O . VAL A 1 78 ? 11.723 9.556 8.405 1.00 94.50 78 VAL A O 1
ATOM 604 N N . GLY A 1 79 ? 10.705 9.216 10.379 1.00 93.00 79 GLY A N 1
ATOM 605 C CA . GLY A 1 79 ? 11.428 10.260 11.107 1.00 93.00 79 GLY A CA 1
ATOM 606 C C . GLY A 1 79 ? 12.930 9.996 11.245 1.00 93.00 79 GLY A C 1
ATOM 607 O O . GLY A 1 79 ? 13.720 10.941 11.228 1.00 93.00 79 GLY A O 1
ATOM 608 N N . SER A 1 80 ? 13.342 8.729 11.342 1.00 94.06 80 SER A N 1
ATOM 609 C CA . SER A 1 80 ? 14.754 8.332 11.379 1.00 94.06 80 SER A CA 1
ATOM 610 C C . SER A 1 80 ? 15.384 8.149 9.995 1.00 94.06 80 SER A C 1
ATOM 612 O O . SER A 1 80 ? 16.591 7.923 9.915 1.00 94.06 80 SER A O 1
ATOM 614 N N . GLY A 1 81 ? 14.600 8.250 8.914 1.00 88.88 81 GLY A N 1
ATOM 615 C CA . GLY A 1 81 ? 15.055 7.960 7.551 1.00 88.88 81 GLY A CA 1
ATOM 616 C C . GLY A 1 81 ? 15.363 6.479 7.314 1.00 88.88 81 GLY A C 1
ATOM 617 O O . GLY A 1 81 ? 16.126 6.146 6.407 1.00 88.88 81 GLY A O 1
ATOM 618 N N . ASP A 1 82 ? 14.803 5.600 8.145 1.00 87.25 82 ASP A N 1
ATOM 619 C CA . ASP A 1 82 ? 14.932 4.154 8.017 1.00 87.25 82 ASP A CA 1
ATOM 620 C C . ASP A 1 82 ? 13.835 3.639 7.075 1.00 87.25 82 ASP A C 1
ATOM 622 O O . ASP A 1 82 ? 12.706 3.376 7.480 1.00 87.25 82 ASP A O 1
ATOM 626 N N . PHE A 1 83 ? 14.151 3.600 5.780 1.00 77.94 83 PHE A N 1
ATOM 627 C CA . PHE A 1 83 ? 13.233 3.167 4.718 1.00 77.94 83 PHE A CA 1
ATOM 628 C C . PHE A 1 83 ? 13.486 1.725 4.251 1.00 77.94 83 PHE A C 1
ATOM 630 O O . PHE A 1 83 ? 13.024 1.358 3.166 1.00 77.94 83 PHE A O 1
ATOM 637 N N . GLN A 1 84 ? 14.296 0.959 4.991 1.00 56.19 84 GLN A N 1
ATOM 638 C CA . GLN A 1 84 ? 14.639 -0.419 4.631 1.00 56.19 84 GLN A CA 1
ATOM 639 C C . GLN A 1 84 ? 13.489 -1.403 4.855 1.00 56.19 84 GLN A C 1
ATOM 641 O O . GLN A 1 84 ? 12.667 -1.192 5.772 1.00 56.19 84 GLN A O 1
#

Solvent-accessible surface area (backbone atoms only — not comparable to full-atom values): 5025 Å² total; per-residue (Å²): 132,79,71,59,66,62,50,52,50,51,53,49,37,37,76,72,62,54,30,47,78,44,90,99,69,53,73,42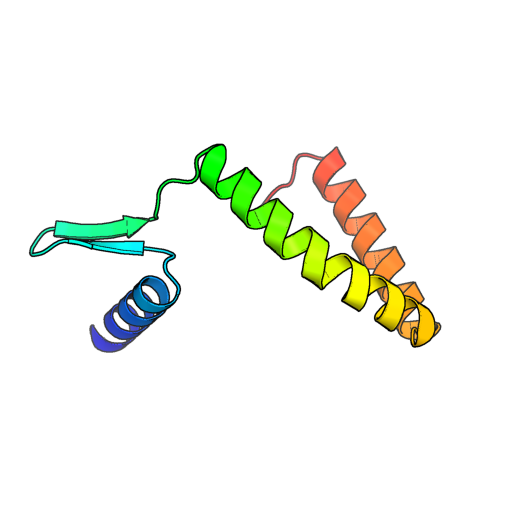,72,58,86,88,46,72,66,58,52,50,57,50,48,57,56,43,56,67,50,48,56,56,49,50,55,56,43,68,76,65,62,45,73,68,59,51,51,54,50,51,52,51,48,54,51,48,54,50,28,61,74,71,68,54,82,124